Protein AF-A0AAT9HYG5-F1 (afdb_monomer_lite)

Foldseek 3Di:
DPDPDPVLVVVLVVLVVVLVVLVVCVVVCPPPDNDPVVVVSCVVNVVSVVVNLVVQLVVLCVPPNPCSVVVVVVVVVVVVVVVVVVVVVVVVVVVVVVVVVVVVVVVVVVVVVVD

pLDDT: mean 75.86, std 16.07, range [43.91, 96.88]

Structure (mmCIF, N/CA/C/O backbone):
data_AF-A0AAT9HYG5-F1
#
_entry.id   AF-A0AAT9HYG5-F1
#
loop_
_atom_site.group_PDB
_atom_site.id
_atom_site.type_symbol
_atom_site.label_atom_id
_atom_site.label_alt_id
_atom_site.label_comp_id
_atom_site.label_asym_id
_atom_site.label_entity_id
_atom_site.label_seq_id
_atom_site.pdbx_PDB_ins_code
_atom_site.Cartn_x
_atom_site.Cartn_y
_atom_site.Cartn_z
_atom_site.occupancy
_atom_site.B_iso_or_equiv
_atom_site.auth_seq_id
_atom_site.auth_comp_id
_atom_site.auth_asym_id
_atom_site.auth_atom_id
_atom_site.pdbx_PDB_model_num
ATOM 1 N N . MET A 1 1 ? -11.613 28.516 20.376 1.00 43.91 1 MET A N 1
ATOM 2 C CA . MET A 1 1 ? -11.205 27.095 20.468 1.00 43.91 1 MET A CA 1
ATOM 3 C C . MET A 1 1 ? -11.877 26.274 19.346 1.00 43.91 1 MET A C 1
ATOM 5 O O . MET A 1 1 ? -12.537 25.291 19.630 1.00 43.91 1 MET A O 1
ATOM 9 N N . VAL A 1 2 ? -11.771 26.695 18.068 1.00 47.47 2 VAL A N 1
ATOM 10 C CA . VAL A 1 2 ? -12.494 26.085 16.915 1.00 47.47 2 VAL A CA 1
ATOM 11 C C . VAL A 1 2 ? -11.648 26.170 15.622 1.00 47.47 2 VAL A C 1
ATOM 13 O O . VAL A 1 2 ? -12.022 26.827 14.659 1.00 47.47 2 VAL A O 1
ATOM 16 N N . HIS A 1 3 ? -10.461 25.550 15.585 1.00 49.25 3 HIS A N 1
ATOM 17 C CA . HIS A 1 3 ? -9.614 25.506 14.368 1.00 49.25 3 HIS A CA 1
ATOM 18 C C . HIS A 1 3 ? -9.039 24.102 14.056 1.00 49.25 3 HIS A C 1
ATOM 20 O O . HIS A 1 3 ? -7.956 23.987 13.489 1.00 49.25 3 HIS A O 1
ATOM 26 N N . GLY A 1 4 ? -9.747 23.024 14.423 1.00 54.66 4 GLY A N 1
ATOM 27 C CA . GLY A 1 4 ? -9.207 21.650 14.439 1.00 54.66 4 GLY A CA 1
ATOM 28 C C . GLY A 1 4 ? -9.368 20.744 13.195 1.00 54.66 4 GLY A C 1
ATOM 29 O O . GLY A 1 4 ? -8.415 20.038 12.889 1.00 54.66 4 GLY A O 1
ATOM 30 N N . PRO A 1 5 ? -10.491 20.713 12.446 1.00 54.91 5 PRO A N 1
ATOM 31 C CA . PRO A 1 5 ? -10.726 19.602 11.497 1.00 54.91 5 PRO A CA 1
ATOM 32 C C . PRO A 1 5 ? -10.317 19.871 10.031 1.00 54.91 5 PRO A C 1
ATOM 34 O O . PRO A 1 5 ? -10.050 18.945 9.261 1.00 54.91 5 PRO A O 1
ATOM 37 N N . LEU A 1 6 ? -10.220 21.138 9.614 1.00 53.38 6 LEU A N 1
ATOM 38 C CA . LEU A 1 6 ? -9.957 21.503 8.208 1.00 53.38 6 LEU A CA 1
ATOM 39 C C . LEU A 1 6 ? -8.481 21.375 7.791 1.00 53.38 6 LEU A C 1
ATOM 41 O O . LEU A 1 6 ? -8.185 21.125 6.623 1.00 53.38 6 LEU A O 1
ATOM 45 N N . ARG A 1 7 ? -7.539 21.518 8.732 1.00 51.19 7 ARG A N 1
ATOM 46 C CA . ARG A 1 7 ? -6.095 21.436 8.441 1.00 51.19 7 ARG A CA 1
ATOM 47 C C . ARG A 1 7 ? -5.618 19.992 8.269 1.00 51.19 7 ARG A C 1
ATOM 49 O O . ARG A 1 7 ? -4.819 19.727 7.377 1.00 51.19 7 ARG A O 1
ATOM 56 N N . LEU A 1 8 ? -6.165 19.063 9.054 1.00 51.75 8 LEU A N 1
ATOM 57 C CA . LEU A 1 8 ? -5.864 17.628 8.975 1.00 51.75 8 LEU A CA 1
ATOM 58 C C . LEU A 1 8 ? -6.399 16.999 7.683 1.00 51.75 8 LEU A C 1
ATOM 60 O O . LEU A 1 8 ? -5.685 16.257 7.021 1.00 51.75 8 LEU A O 1
ATOM 64 N N . THR A 1 9 ? -7.612 17.361 7.259 1.00 53.59 9 THR A N 1
ATOM 65 C CA . THR A 1 9 ? -8.204 16.858 6.006 1.00 53.59 9 THR A CA 1
ATOM 66 C C . THR A 1 9 ? -7.551 17.442 4.753 1.00 53.59 9 THR A C 1
ATOM 68 O O . THR A 1 9 ? -7.508 16.778 3.718 1.00 53.59 9 THR A O 1
ATOM 71 N N . ALA A 1 10 ? -7.036 18.674 4.804 1.00 50.31 10 ALA A N 1
ATOM 72 C CA . ALA A 1 10 ? -6.253 19.257 3.714 1.00 50.31 10 ALA A CA 1
ATOM 73 C C . ALA A 1 10 ? -4.835 18.663 3.641 1.00 50.31 10 ALA A C 1
ATOM 75 O O . ALA A 1 10 ? -4.375 18.342 2.548 1.00 50.31 10 ALA A O 1
ATOM 76 N N . ALA A 1 11 ? -4.178 18.444 4.786 1.00 51.28 11 ALA A N 1
ATOM 77 C CA . ALA A 1 11 ? -2.877 17.780 4.851 1.00 51.28 11 ALA A CA 1
ATOM 78 C C . ALA A 1 11 ? -2.963 16.309 4.409 1.00 51.28 11 ALA A C 1
ATOM 80 O O . ALA A 1 11 ? -2.161 15.880 3.588 1.00 51.28 11 ALA A O 1
ATOM 81 N N . ALA A 1 12 ? -3.986 15.567 4.846 1.00 50.41 12 ALA A N 1
ATOM 82 C CA . ALA A 1 12 ? -4.224 14.185 4.425 1.00 50.41 12 ALA A CA 1
ATOM 83 C C . ALA A 1 12 ? -4.522 14.074 2.918 1.00 50.41 12 ALA A C 1
ATOM 85 O O . ALA A 1 12 ? -3.977 13.205 2.240 1.00 50.41 12 ALA A O 1
ATOM 86 N N . ARG A 1 13 ? -5.319 14.998 2.355 1.00 53.41 13 ARG A N 1
ATOM 87 C CA . ARG A 1 13 ? -5.531 15.088 0.896 1.00 53.41 13 ARG A 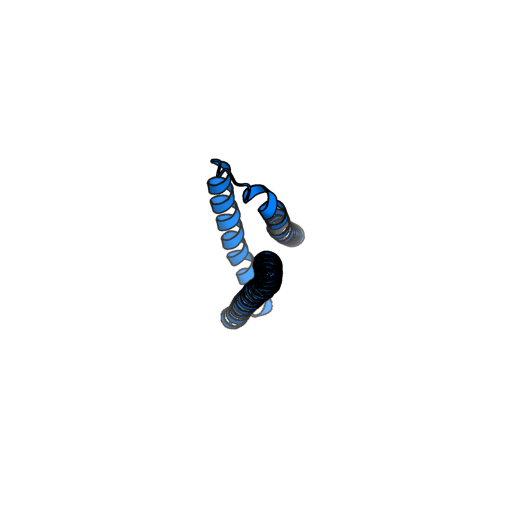CA 1
ATOM 88 C C . ARG A 1 13 ? -4.265 15.504 0.139 1.00 53.41 13 ARG A C 1
ATOM 90 O O . ARG A 1 13 ? -4.056 15.046 -0.982 1.00 53.41 13 ARG A O 1
ATOM 97 N N . GLY A 1 14 ? -3.433 16.362 0.730 1.00 51.19 14 GLY A N 1
ATOM 98 C CA . GLY A 1 14 ? -2.144 16.783 0.178 1.00 51.19 14 GLY A CA 1
ATOM 99 C C . GLY A 1 14 ? -1.127 15.643 0.121 1.00 51.19 14 GLY A C 1
ATOM 100 O O . GLY A 1 14 ? -0.504 15.444 -0.918 1.00 51.19 14 GLY A O 1
ATOM 101 N N . VAL A 1 15 ? -1.034 14.842 1.18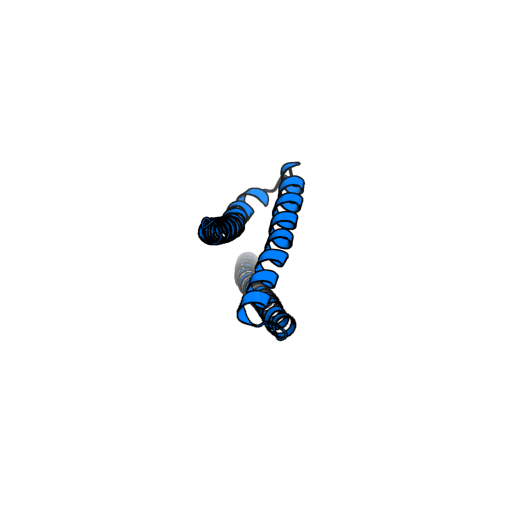5 1.00 55.75 15 VAL A N 1
ATOM 102 C CA . VAL A 1 15 ? -0.187 13.640 1.265 1.00 55.75 15 VAL A CA 1
ATOM 103 C C . VAL A 1 15 ? -0.654 12.569 0.273 1.00 55.75 15 VAL A C 1
ATOM 105 O O . VAL A 1 15 ? 0.158 12.042 -0.481 1.00 55.75 15 VAL A O 1
ATOM 108 N N . LEU A 1 16 ? -1.968 12.332 0.154 1.00 52.12 16 LEU A N 1
ATOM 109 C CA . LEU A 1 16 ? -2.511 11.372 -0.819 1.00 52.12 16 LEU A CA 1
ATOM 110 C C . LEU A 1 16 ? -2.217 11.774 -2.280 1.00 52.12 16 LEU A C 1
ATOM 112 O O . LEU A 1 16 ? -2.026 10.914 -3.140 1.00 52.12 16 LEU A O 1
ATOM 116 N N . ARG A 1 17 ? -2.140 13.082 -2.572 1.00 50.53 17 ARG A N 1
ATOM 117 C CA . ARG A 1 17 ? -1.710 13.592 -3.887 1.00 50.53 17 ARG A CA 1
ATOM 118 C C . ARG A 1 17 ? -0.197 13.493 -4.084 1.00 50.53 17 ARG A C 1
ATOM 120 O O . ARG A 1 17 ? 0.228 13.187 -5.194 1.00 50.53 17 ARG A O 1
ATOM 127 N N . ALA A 1 18 ? 0.603 13.725 -3.046 1.00 52.56 18 ALA A N 1
ATOM 128 C CA . ALA A 1 18 ? 2.060 13.620 -3.120 1.00 52.56 18 ALA A CA 1
ATOM 129 C C . ALA A 1 18 ? 2.523 12.178 -3.409 1.00 52.56 18 ALA A C 1
ATOM 131 O O . ALA A 1 18 ? 3.368 11.981 -4.284 1.00 52.56 18 ALA A O 1
ATOM 132 N N . ALA A 1 19 ? 1.888 11.178 -2.787 1.00 58.97 19 ALA A N 1
ATOM 133 C CA . ALA A 1 19 ? 2.171 9.759 -3.019 1.00 58.97 19 ALA A CA 1
ATOM 134 C C . ALA A 1 19 ? 1.922 9.334 -4.485 1.00 58.97 19 ALA A C 1
ATOM 136 O O . ALA A 1 19 ? 2.749 8.661 -5.101 1.00 58.97 19 ALA A O 1
ATOM 137 N N . GLY A 1 20 ? 0.814 9.788 -5.087 1.00 60.00 20 GLY A N 1
ATOM 138 C CA . GLY A 1 20 ? 0.493 9.512 -6.495 1.00 60.00 20 GLY A CA 1
ATOM 139 C C . GLY A 1 20 ? 1.382 10.261 -7.497 1.00 60.00 20 GLY A C 1
ATOM 140 O O . GLY A 1 20 ? 1.699 9.730 -8.560 1.00 60.00 20 GLY A O 1
ATOM 141 N N . ILE A 1 21 ? 1.827 11.474 -7.153 1.00 58.56 21 ILE A N 1
ATOM 142 C CA . ILE A 1 21 ? 2.739 12.270 -7.988 1.00 58.56 21 ILE A CA 1
ATOM 143 C C . ILE A 1 21 ? 4.158 11.685 -7.972 1.00 58.56 21 ILE A C 1
ATOM 145 O O . ILE A 1 21 ? 4.827 11.698 -9.002 1.00 58.56 21 ILE A O 1
ATOM 149 N N . SER A 1 22 ? 4.597 11.102 -6.854 1.00 56.16 22 SER A N 1
ATOM 150 C CA . SER A 1 22 ? 5.892 10.414 -6.765 1.00 56.16 22 SER A CA 1
ATOM 151 C C . SER A 1 22 ? 5.988 9.223 -7.737 1.00 56.16 22 SER A C 1
ATOM 153 O O . SER A 1 22 ? 7.017 9.020 -8.383 1.00 56.16 22 SER A O 1
ATOM 155 N N . LEU A 1 23 ? 4.880 8.498 -7.953 1.00 56.94 23 LEU A N 1
ATOM 156 C CA . LEU A 1 23 ? 4.811 7.379 -8.905 1.00 56.94 23 LEU A CA 1
ATOM 157 C C . LEU A 1 23 ? 4.979 7.799 -10.377 1.00 56.94 23 LEU A C 1
ATOM 159 O O . LEU A 1 23 ? 5.449 7.001 -11.187 1.00 56.94 23 LEU A O 1
ATOM 163 N N . LEU A 1 24 ? 4.641 9.044 -10.731 1.00 61.12 24 LEU A N 1
ATOM 164 C CA . LEU A 1 24 ? 4.816 9.572 -12.092 1.00 61.12 24 LEU A CA 1
ATOM 165 C C . LEU A 1 24 ? 6.294 9.790 -12.459 1.00 61.12 24 LEU A C 1
ATOM 167 O O . LEU A 1 24 ? 6.622 9.815 -13.643 1.00 61.12 24 LEU A O 1
ATOM 171 N N . PHE A 1 25 ? 7.190 9.897 -11.472 1.00 58.88 25 PHE A N 1
ATOM 172 C CA . PHE A 1 25 ? 8.635 10.051 -11.687 1.00 58.88 25 PHE A CA 1
ATOM 173 C C . PHE A 1 25 ? 9.398 8.716 -11.772 1.00 58.88 25 PHE A C 1
ATOM 175 O O . PHE A 1 25 ? 10.572 8.702 -12.147 1.00 58.88 25 PHE A O 1
ATOM 182 N N . LEU A 1 26 ? 8.738 7.583 -11.505 1.00 56.41 26 LEU A N 1
ATOM 183 C CA . LEU A 1 26 ? 9.335 6.244 -11.582 1.00 56.41 26 LEU A CA 1
ATOM 184 C C . LEU A 1 26 ? 9.956 5.890 -12.959 1.00 56.41 26 LEU A C 1
ATOM 186 O O . LEU A 1 26 ? 11.036 5.297 -12.970 1.00 56.41 26 LEU A O 1
ATOM 190 N N . PRO A 1 27 ? 9.379 6.278 -14.120 1.00 55.75 27 PRO A N 1
ATOM 191 C CA . PRO A 1 27 ? 9.977 6.001 -15.432 1.00 55.75 27 PRO A CA 1
ATOM 192 C C . PRO A 1 27 ? 11.306 6.730 -15.669 1.00 55.75 27 PRO A C 1
ATOM 194 O O . PRO A 1 27 ? 12.128 6.267 -16.453 1.00 55.75 27 PRO A O 1
ATOM 197 N N . ILE A 1 28 ? 11.518 7.867 -14.996 1.00 57.44 28 ILE A N 1
ATOM 198 C CA . ILE A 1 28 ? 12.724 8.698 -15.129 1.00 57.44 28 ILE A CA 1
ATOM 199 C C . ILE A 1 28 ? 13.860 8.143 -14.252 1.00 57.44 28 ILE A C 1
ATOM 201 O O . ILE A 1 28 ? 15.028 8.237 -14.620 1.00 57.44 28 ILE A O 1
ATOM 205 N N . LEU A 1 29 ? 13.526 7.512 -13.121 1.00 53.25 29 LEU A N 1
ATOM 206 C CA . LEU A 1 29 ? 14.490 6.903 -12.194 1.00 53.25 29 LEU A CA 1
ATOM 207 C C . LEU A 1 29 ? 15.005 5.526 -12.645 1.00 53.25 29 LEU A C 1
ATOM 209 O O . LEU A 1 29 ? 16.091 5.129 -12.234 1.00 53.25 29 LEU A O 1
ATOM 213 N N . LEU A 1 30 ? 14.267 4.816 -13.506 1.00 55.50 30 LEU A N 1
ATOM 214 C CA . LEU A 1 30 ? 14.666 3.526 -14.095 1.00 55.50 30 LEU A CA 1
ATOM 215 C C . LEU A 1 30 ? 15.585 3.661 -15.332 1.00 55.50 30 LEU A C 1
ATOM 217 O O . LEU A 1 30 ? 15.737 2.714 -16.107 1.00 55.50 30 LEU A O 1
ATOM 221 N N . ALA A 1 31 ? 16.194 4.831 -15.545 1.00 55.88 31 ALA A N 1
ATOM 222 C CA . ALA A 1 31 ? 17.202 5.021 -16.583 1.00 55.88 31 ALA A CA 1
ATOM 223 C C . ALA A 1 31 ? 18.460 4.155 -16.306 1.00 55.88 31 ALA A C 1
ATOM 225 O O . ALA A 1 31 ? 18.758 3.865 -15.148 1.00 55.88 31 ALA A O 1
ATOM 226 N N . PRO A 1 32 ? 19.232 3.745 -17.336 1.00 58.72 32 PRO A N 1
ATOM 227 C CA . PRO A 1 32 ? 20.254 2.687 -17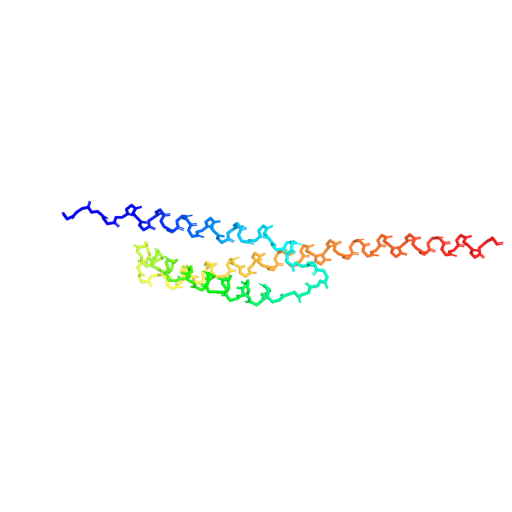.237 1.00 58.72 32 PRO A CA 1
ATOM 228 C C . PRO A 1 32 ? 21.417 2.934 -16.259 1.00 58.72 32 PRO A C 1
ATOM 230 O O . PRO A 1 32 ? 22.216 2.031 -16.023 1.00 58.72 32 PRO A O 1
ATOM 233 N N . SER A 1 33 ? 21.548 4.140 -15.706 1.00 54.78 33 SER A N 1
ATOM 234 C CA . SER A 1 33 ? 22.604 4.522 -14.773 1.00 54.78 33 SER A CA 1
ATOM 235 C C . SER A 1 33 ? 22.016 4.840 -13.397 1.00 54.78 33 SER A C 1
ATOM 237 O O . SER A 1 33 ? 21.532 5.941 -13.135 1.00 54.78 33 SER A O 1
ATOM 239 N N . VAL A 1 34 ? 22.082 3.859 -12.493 1.00 50.84 34 VAL A N 1
ATOM 240 C CA . VAL A 1 34 ? 21.706 4.016 -11.083 1.00 50.84 34 VAL A CA 1
ATOM 241 C C . VAL A 1 34 ? 22.650 5.024 -10.429 1.00 50.84 34 VAL A C 1
ATOM 243 O O . VAL A 1 34 ? 23.781 4.705 -10.070 1.00 50.84 34 VAL A O 1
ATOM 246 N N . HIS A 1 35 ? 22.185 6.261 -10.302 1.00 57.16 35 HIS A N 1
ATOM 247 C CA . HIS A 1 35 ? 22.873 7.313 -9.568 1.00 57.16 35 HIS A CA 1
ATOM 248 C C . HIS A 1 35 ? 22.386 7.338 -8.099 1.00 57.16 35 HIS A C 1
ATOM 250 O O . HIS A 1 35 ? 21.253 6.930 -7.819 1.00 57.16 35 HIS A O 1
ATOM 256 N N . PRO A 1 36 ? 23.192 7.873 -7.157 1.00 58.81 36 PRO A N 1
ATOM 257 C CA . PRO A 1 36 ? 22.828 8.128 -5.750 1.00 58.81 36 PRO A CA 1
ATOM 258 C C . PRO A 1 36 ? 21.374 8.579 -5.436 1.00 58.81 36 PRO A C 1
ATOM 260 O O . PRO A 1 36 ? 20.854 8.164 -4.398 1.00 58.81 36 PRO A O 1
ATOM 263 N N . PRO A 1 37 ? 20.657 9.347 -6.288 1.00 65.25 37 PRO A N 1
ATOM 264 C CA . PRO A 1 37 ? 19.220 9.640 -6.160 1.00 65.25 37 PRO A CA 1
ATOM 265 C C . PRO A 1 37 ? 18.271 8.448 -5.945 1.00 65.25 37 PRO A C 1
ATOM 267 O O . PRO A 1 37 ? 17.199 8.641 -5.371 1.00 65.25 37 PRO A O 1
ATOM 270 N N . MET A 1 38 ? 18.624 7.224 -6.347 1.00 69.69 38 MET A N 1
ATOM 271 C CA . MET A 1 38 ? 17.739 6.065 -6.170 1.00 69.69 38 MET A CA 1
ATOM 272 C C . MET A 1 38 ? 17.560 5.676 -4.690 1.00 69.69 38 MET A C 1
ATOM 274 O O . MET A 1 38 ? 16.456 5.329 -4.275 1.00 69.69 38 MET A O 1
ATOM 278 N N . LEU A 1 39 ? 18.613 5.790 -3.870 1.00 70.44 39 LEU A N 1
ATOM 279 C CA . LEU A 1 39 ? 18.524 5.531 -2.425 1.00 70.44 39 LEU A CA 1
ATOM 280 C C . LEU A 1 39 ? 17.661 6.578 -1.720 1.00 70.44 39 LEU A C 1
ATOM 282 O O . LEU A 1 39 ? 16.841 6.232 -0.873 1.00 70.44 39 LEU A O 1
ATOM 286 N N . PHE A 1 40 ? 17.805 7.846 -2.107 1.00 75.94 40 PHE A N 1
ATOM 287 C CA . PHE A 1 40 ? 16.965 8.926 -1.594 1.00 75.94 40 PHE A CA 1
ATOM 288 C C . PHE A 1 40 ? 15.492 8.683 -1.944 1.00 75.94 40 PHE A C 1
ATOM 290 O O . PHE A 1 40 ? 14.635 8.773 -1.071 1.00 75.94 40 PHE A O 1
ATOM 297 N N . PHE A 1 41 ? 15.197 8.283 -3.185 1.00 73.69 41 PHE A N 1
ATOM 298 C CA . PHE A 1 41 ? 13.839 7.924 -3.592 1.00 73.69 41 PHE A CA 1
ATOM 299 C C . PHE A 1 41 ? 13.268 6.780 -2.748 1.00 73.69 41 PHE A C 1
ATOM 301 O O . PHE A 1 41 ? 12.174 6.927 -2.217 1.00 73.69 41 PHE A O 1
ATOM 308 N N . ILE A 1 42 ? 14.007 5.681 -2.562 1.00 79.12 42 ILE A N 1
ATOM 309 C CA . ILE A 1 42 ? 13.544 4.530 -1.768 1.00 79.12 42 ILE A CA 1
ATOM 310 C C . ILE A 1 42 ? 13.243 4.936 -0.323 1.00 79.12 42 ILE A C 1
ATOM 312 O O . ILE A 1 42 ? 12.203 4.554 0.208 1.00 79.12 42 ILE A O 1
ATOM 316 N N . VAL A 1 43 ? 14.126 5.714 0.312 1.00 81.81 43 VAL A N 1
ATOM 317 C CA . VAL A 1 43 ? 13.933 6.147 1.702 1.00 81.81 43 VAL A CA 1
ATOM 318 C C . VAL A 1 43 ? 12.726 7.073 1.815 1.00 81.81 43 VAL A C 1
ATOM 320 O O . VAL A 1 43 ? 11.850 6.816 2.632 1.00 81.81 43 VAL A O 1
ATOM 323 N N . PHE A 1 44 ? 12.629 8.116 0.987 1.00 79.06 44 PHE A N 1
ATOM 324 C CA . PHE A 1 44 ? 11.517 9.068 1.070 1.00 79.06 44 PHE A CA 1
ATOM 325 C C . PHE A 1 44 ? 10.181 8.441 0.679 1.00 79.06 44 PHE A C 1
ATOM 327 O O . PHE A 1 44 ? 9.198 8.636 1.384 1.00 79.06 44 PHE A O 1
ATOM 334 N N . TYR A 1 45 ? 10.144 7.651 -0.393 1.00 77.69 45 TYR A N 1
ATOM 335 C CA . TYR A 1 45 ? 8.941 6.935 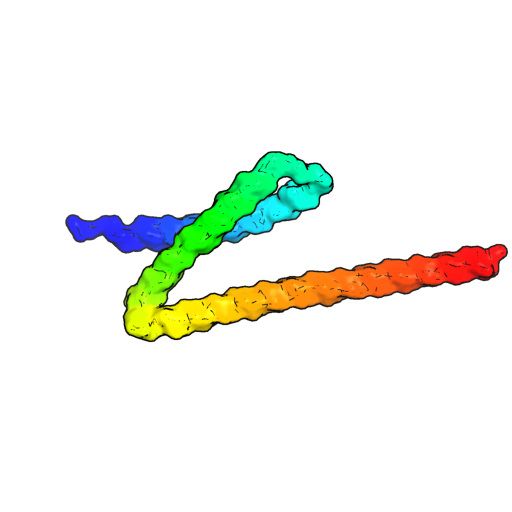-0.811 1.00 77.69 45 TYR A CA 1
ATOM 336 C C . TYR A 1 45 ? 8.532 5.866 0.211 1.00 77.69 45 TYR A C 1
ATOM 338 O O . TYR A 1 45 ? 7.354 5.727 0.530 1.00 77.69 45 TYR A O 1
ATOM 346 N N . GLY A 1 46 ? 9.500 5.137 0.773 1.00 80.38 46 GLY A N 1
ATOM 347 C CA . GLY A 1 46 ? 9.248 4.151 1.822 1.00 80.38 46 GLY A CA 1
ATOM 348 C C . GLY A 1 46 ? 8.710 4.790 3.102 1.00 80.38 46 GLY A C 1
ATOM 349 O O . GLY A 1 46 ? 7.747 4.290 3.682 1.00 80.38 46 GLY A O 1
ATOM 350 N N . LEU A 1 47 ? 9.285 5.921 3.520 1.00 83.25 47 LEU A N 1
ATOM 351 C CA . LEU A 1 47 ? 8.815 6.678 4.680 1.00 83.25 47 LEU A CA 1
ATOM 352 C C . LEU A 1 47 ? 7.436 7.296 4.442 1.00 83.25 47 LEU A C 1
ATOM 354 O O . LEU A 1 47 ? 6.602 7.220 5.338 1.00 83.25 47 LEU A O 1
ATOM 358 N N . ASP A 1 48 ? 7.175 7.857 3.260 1.00 81.44 48 ASP A N 1
ATOM 359 C CA . ASP A 1 48 ? 5.858 8.385 2.882 1.00 81.44 48 ASP A CA 1
ATOM 360 C C . ASP A 1 48 ? 4.788 7.284 2.934 1.00 81.44 48 ASP A C 1
ATOM 362 O O . ASP A 1 48 ? 3.749 7.457 3.573 1.00 81.44 48 ASP A O 1
ATOM 366 N N . TRP A 1 49 ? 5.083 6.096 2.392 1.00 82.44 49 TRP A N 1
ATOM 367 C CA . TRP A 1 49 ? 4.173 4.952 2.443 1.00 82.44 49 TRP A CA 1
ATOM 368 C C . TRP A 1 49 ? 3.831 4.545 3.885 1.00 82.44 49 TRP A C 1
ATOM 370 O O . TRP A 1 49 ? 2.649 4.464 4.230 1.00 82.44 49 TRP A O 1
ATOM 380 N N . VAL A 1 50 ? 4.832 4.375 4.761 1.00 85.31 50 VAL A N 1
ATOM 381 C CA . VAL A 1 50 ? 4.592 4.061 6.185 1.00 85.31 50 VAL A CA 1
ATOM 382 C C . VAL A 1 50 ? 3.868 5.211 6.893 1.00 85.31 50 VAL A C 1
ATOM 384 O O . VAL A 1 50 ? 2.978 4.964 7.708 1.00 85.31 50 VAL A O 1
ATOM 387 N N . ALA A 1 51 ? 4.184 6.465 6.565 1.00 86.44 51 ALA A N 1
ATOM 388 C CA . ALA A 1 51 ? 3.562 7.644 7.164 1.00 86.44 51 ALA A CA 1
ATOM 389 C C . ALA A 1 51 ? 2.066 7.772 6.836 1.00 86.44 51 ALA A C 1
ATOM 391 O O . ALA A 1 51 ? 1.331 8.405 7.595 1.00 86.44 51 ALA A O 1
ATOM 392 N N . THR A 1 52 ? 1.584 7.138 5.764 1.00 85.31 52 THR A N 1
ATOM 393 C CA . THR A 1 52 ? 0.148 7.090 5.444 1.00 85.31 52 THR A CA 1
ATOM 394 C C . THR A 1 52 ? -0.638 6.032 6.228 1.00 85.31 52 THR A C 1
ATOM 396 O O . THR A 1 52 ? -1.871 6.089 6.275 1.00 85.31 52 THR A O 1
ATOM 399 N N . VAL A 1 53 ? 0.032 5.109 6.926 1.00 89.81 53 VAL A N 1
ATOM 400 C CA . VAL A 1 53 ? -0.635 4.071 7.728 1.00 89.81 53 VAL A CA 1
ATOM 401 C C . VAL A 1 53 ? -1.317 4.647 8.984 1.00 89.81 53 VAL A C 1
ATOM 403 O O . VAL A 1 53 ? -2.516 4.402 9.152 1.00 89.81 53 VAL A O 1
ATOM 406 N N . PRO A 1 54 ? -0.646 5.453 9.841 1.00 86.19 54 PRO A N 1
ATOM 407 C CA . PRO A 1 54 ? -1.275 6.063 11.014 1.00 86.19 54 PRO A CA 1
ATOM 408 C C . PRO A 1 54 ? -2.533 6.898 10.721 1.00 86.19 54 PRO A C 1
ATOM 410 O O . PRO A 1 54 ? -3.532 6.685 11.411 1.00 86.19 54 PRO A O 1
ATOM 413 N N . PRO A 1 55 ? -2.558 7.809 9.721 1.00 87.88 55 PRO A N 1
ATOM 414 C CA . PRO A 1 55 ? -3.765 8.578 9.426 1.00 87.88 55 PRO A CA 1
ATOM 415 C C . PRO A 1 55 ? -4.897 7.702 8.872 1.00 87.88 55 PRO A C 1
ATOM 417 O O . PRO A 1 55 ? -6.060 7.970 9.164 1.00 87.88 55 PRO A O 1
ATOM 420 N N . THR A 1 56 ? -4.586 6.626 8.142 1.00 87.69 56 THR A N 1
ATOM 421 C CA . THR A 1 56 ? -5.604 5.674 7.665 1.00 87.69 56 THR A CA 1
ATOM 422 C C . THR A 1 56 ? -6.237 4.915 8.830 1.00 87.69 56 THR A C 1
ATOM 424 O O . THR A 1 56 ? -7.460 4.829 8.927 1.00 87.69 56 THR A O 1
ATOM 427 N N . LEU A 1 57 ? -5.421 4.422 9.766 1.00 89.19 57 LEU A N 1
ATOM 428 C CA . LEU A 1 57 ? -5.915 3.736 10.959 1.00 89.19 57 LEU A CA 1
ATOM 429 C C . LEU A 1 57 ? -6.709 4.679 11.878 1.00 89.19 57 LEU A C 1
ATOM 431 O O . LEU A 1 57 ? -7.702 4.260 12.471 1.00 89.19 57 LEU A O 1
ATOM 435 N N . ALA A 1 58 ? -6.302 5.948 11.977 1.00 89.06 58 ALA A N 1
ATOM 436 C CA . ALA A 1 58 ? -7.038 6.968 12.722 1.00 89.06 58 ALA A CA 1
ATOM 437 C C . ALA A 1 58 ? -8.443 7.194 12.140 1.00 89.06 58 ALA A C 1
ATOM 439 O O . ALA A 1 58 ? -9.412 7.198 12.895 1.00 89.06 58 ALA A O 1
ATOM 440 N N . LEU A 1 59 ? -8.571 7.279 10.810 1.00 88.50 59 LEU A N 1
ATOM 441 C CA . LEU A 1 59 ? -9.872 7.376 10.137 1.00 88.50 59 LEU A CA 1
ATOM 442 C C . LEU A 1 59 ? -10.733 6.128 10.361 1.00 88.50 59 LEU A C 1
ATOM 444 O O . LEU A 1 59 ? -11.926 6.255 10.639 1.00 88.50 59 LEU A O 1
ATOM 448 N N . CYS A 1 60 ? -10.139 4.931 10.282 1.00 90.62 60 CYS A N 1
ATOM 449 C CA . CYS A 1 60 ? -10.849 3.687 10.583 1.00 90.62 60 CYS A CA 1
ATOM 450 C C . CYS A 1 60 ? -11.372 3.677 12.025 1.00 90.62 60 CYS A C 1
ATOM 452 O O . CYS A 1 60 ? -12.507 3.273 12.256 1.00 90.62 60 CYS A O 1
ATOM 454 N N . ARG A 1 61 ? -10.578 4.149 12.990 1.00 90.88 61 ARG A N 1
ATOM 455 C CA . ARG A 1 61 ? -10.994 4.260 14.395 1.00 90.88 61 ARG A CA 1
ATOM 456 C C . ARG A 1 61 ? -12.108 5.274 14.611 1.00 90.88 61 ARG A C 1
ATOM 458 O O . ARG A 1 61 ? -13.038 4.981 15.349 1.00 90.88 61 ARG A O 1
ATOM 465 N N . GLU A 1 62 ? -12.034 6.428 13.958 1.00 93.50 62 GLU A N 1
ATOM 466 C CA . GLU A 1 62 ? -13.053 7.476 14.073 1.00 93.50 62 GLU A CA 1
ATOM 467 C C . GLU A 1 62 ? -14.424 7.016 13.551 1.00 93.50 62 GLU A C 1
ATOM 469 O O . GLU A 1 62 ? -15.443 7.339 14.151 1.00 93.50 62 GLU A O 1
ATOM 474 N N . HIS A 1 63 ? -14.454 6.233 12.466 1.00 92.06 63 HIS A N 1
ATOM 475 C CA . HIS A 1 63 ? -15.706 5.825 11.816 1.00 92.06 63 HIS A CA 1
ATOM 476 C C . HIS A 1 63 ? -16.237 4.463 12.278 1.00 92.06 63 HIS A C 1
ATOM 478 O O . HI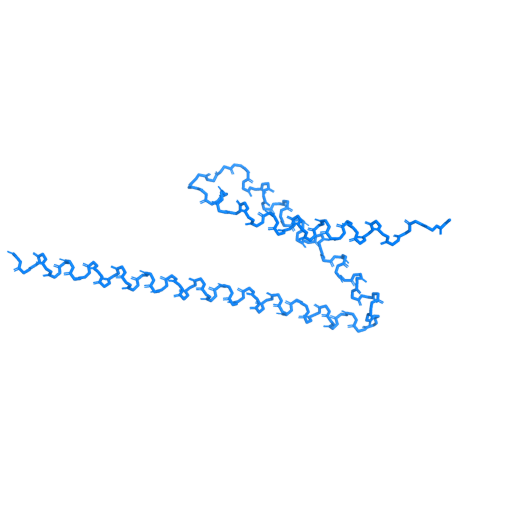S A 1 63 ? -17.447 4.256 12.265 1.00 92.06 63 HIS A O 1
ATOM 484 N N . TYR A 1 64 ? -15.352 3.535 12.653 1.00 90.00 64 TYR A N 1
ATOM 485 C CA . TYR A 1 64 ? -15.709 2.138 12.933 1.00 90.00 64 TYR A CA 1
ATOM 486 C C . TYR A 1 64 ? -15.376 1.689 14.362 1.00 90.00 64 TYR A C 1
ATOM 488 O O . TYR A 1 64 ? -15.679 0.555 14.718 1.00 90.00 64 TYR A O 1
ATOM 496 N N . GLY A 1 65 ? -14.765 2.542 15.194 1.00 91.88 65 GLY A N 1
ATOM 497 C CA . GLY A 1 65 ? -14.520 2.249 16.610 1.00 91.88 65 GLY A CA 1
ATOM 498 C C . GLY A 1 65 ? -13.765 0.933 16.832 1.00 91.88 65 GLY A C 1
ATOM 499 O O . GLY A 1 65 ? -12.655 0.748 16.318 1.00 91.88 65 GLY A O 1
ATOM 500 N N . ASP A 1 66 ? -14.379 0.017 17.582 1.00 93.69 66 ASP A N 1
ATOM 501 C CA . ASP A 1 66 ? -13.809 -1.291 17.931 1.00 93.69 66 ASP A CA 1
ATOM 502 C C . ASP A 1 66 ? -13.660 -2.231 16.721 1.00 93.69 66 ASP A C 1
ATOM 504 O O . ASP A 1 66 ? -12.746 -3.056 16.698 1.00 93.69 66 ASP A O 1
ATOM 508 N N . ASP A 1 67 ? -14.457 -2.043 15.663 1.00 95.06 67 ASP A N 1
ATOM 509 C CA . ASP A 1 67 ? -14.362 -2.815 14.414 1.00 95.06 67 ASP A CA 1
ATOM 510 C C . ASP A 1 67 ? -13.248 -2.310 13.477 1.00 95.06 67 ASP A C 1
ATOM 512 O O . ASP A 1 67 ? -12.963 -2.907 12.430 1.00 95.06 67 ASP A O 1
ATOM 516 N N . SER A 1 68 ? -12.563 -1.221 13.844 1.00 92.94 68 SER A N 1
ATOM 517 C CA . SER A 1 68 ? -11.497 -0.617 13.035 1.00 92.94 68 SER A CA 1
ATOM 518 C C . SER A 1 68 ? -10.376 -1.572 12.589 1.00 92.94 68 SER A C 1
ATOM 520 O O . SER A 1 68 ? -9.941 -1.427 11.441 1.00 92.94 68 SER A O 1
ATOM 522 N N . PRO A 1 69 ? -9.912 -2.567 13.379 1.00 92.06 69 PRO A N 1
ATOM 523 C CA . PRO A 1 69 ? -8.872 -3.493 12.927 1.00 92.06 69 PRO A CA 1
ATOM 524 C C . PRO A 1 69 ? -9.346 -4.402 11.787 1.00 92.06 69 PRO A C 1
ATOM 526 O O . PRO A 1 69 ? -8.570 -4.703 10.880 1.00 92.06 69 PRO A O 1
ATOM 529 N N . ILE A 1 70 ? -10.620 -4.808 11.800 1.00 95.31 70 ILE A N 1
ATOM 530 C CA . ILE A 1 70 ? -11.214 -5.667 10.766 1.00 95.31 70 ILE A CA 1
ATOM 531 C C . ILE A 1 70 ? -11.332 -4.885 9.457 1.00 95.31 70 ILE A C 1
ATOM 533 O O . ILE A 1 70 ? -10.913 -5.367 8.402 1.00 95.31 70 ILE A O 1
ATOM 537 N N . VAL A 1 71 ? -11.841 -3.651 9.525 1.00 93.88 71 VAL A N 1
ATOM 538 C CA . VAL A 1 71 ? -11.964 -2.768 8.356 1.00 93.88 71 VAL A CA 1
ATOM 539 C C . VAL A 1 71 ? -10.591 -2.459 7.764 1.00 93.88 71 VAL A C 1
ATOM 541 O O . VAL A 1 71 ? -10.395 -2.583 6.556 1.00 93.88 71 VAL A O 1
ATOM 544 N N . PHE A 1 72 ? -9.613 -2.124 8.607 1.00 91.56 72 PHE A N 1
ATOM 545 C CA . PHE A 1 72 ? -8.243 -1.890 8.161 1.00 91.56 72 PHE A CA 1
ATOM 546 C C . PHE A 1 72 ? -7.622 -3.145 7.519 1.00 91.56 72 PHE A C 1
ATOM 548 O O . PHE A 1 72 ? -6.930 -3.044 6.504 1.00 91.56 72 PHE A O 1
ATOM 555 N N . GLY A 1 73 ? -7.928 -4.336 8.042 1.00 93.00 73 GLY A N 1
ATOM 556 C CA . GLY A 1 73 ? -7.546 -5.613 7.437 1.00 93.00 73 GLY A CA 1
ATOM 557 C C . GLY A 1 73 ? -8.077 -5.780 6.010 1.00 93.00 73 GLY A C 1
ATOM 558 O O . GLY A 1 73 ? -7.317 -6.142 5.111 1.00 93.00 73 GLY A O 1
ATOM 559 N N . TRP A 1 74 ? -9.345 -5.440 5.764 1.00 95.31 74 TRP A N 1
ATOM 560 C CA . TRP A 1 74 ? -9.933 -5.463 4.418 1.00 95.31 74 TRP A CA 1
ATOM 561 C C . TRP A 1 74 ? -9.342 -4.409 3.475 1.00 95.31 74 TRP A C 1
ATOM 563 O O . TRP A 1 74 ? -9.173 -4.680 2.281 1.00 95.31 74 TRP A O 1
ATOM 573 N N . VAL A 1 75 ? -8.968 -3.235 3.993 1.00 92.06 75 VAL A N 1
ATOM 574 C CA . VAL A 1 75 ? -8.235 -2.214 3.223 1.00 92.06 75 VAL A CA 1
ATOM 575 C C . VAL A 1 75 ? -6.886 -2.767 2.757 1.00 92.06 75 VAL A C 1
ATOM 577 O O . VAL A 1 75 ? -6.559 -2.678 1.571 1.00 92.06 75 VAL A O 1
ATOM 580 N N . LEU A 1 76 ? -6.129 -3.410 3.651 1.00 90.12 76 LEU A N 1
ATOM 581 C CA . LEU A 1 76 ? -4.851 -4.034 3.298 1.00 90.12 76 LEU A CA 1
ATOM 582 C C . LEU A 1 76 ? -5.018 -5.217 2.339 1.00 90.12 76 LEU A C 1
ATOM 584 O O . LEU A 1 76 ? -4.248 -5.341 1.387 1.00 90.12 76 LEU A O 1
ATOM 588 N N . ALA A 1 77 ? -6.033 -6.060 2.538 1.00 95.00 77 ALA A N 1
ATOM 589 C CA . ALA A 1 77 ? -6.333 -7.164 1.629 1.00 95.00 77 ALA A CA 1
ATOM 590 C C . ALA A 1 77 ? -6.618 -6.651 0.208 1.00 95.00 77 ALA A C 1
ATOM 592 O O . ALA A 1 77 ? -6.048 -7.150 -0.763 1.00 95.00 77 ALA A O 1
ATOM 593 N N . SER A 1 78 ? -7.420 -5.591 0.091 1.00 95.38 78 SER A N 1
ATOM 594 C CA . SER A 1 78 ? -7.714 -4.937 -1.189 1.00 95.38 78 SER A CA 1
ATOM 595 C C . SER A 1 78 ? -6.450 -4.385 -1.856 1.00 95.38 78 SER A C 1
ATOM 597 O O . SER A 1 78 ? -6.296 -4.489 -3.074 1.00 95.38 78 SER A O 1
ATOM 599 N N . HIS A 1 79 ? -5.509 -3.855 -1.068 1.00 92.38 79 HIS A N 1
ATOM 600 C CA . HIS A 1 79 ? -4.216 -3.392 -1.571 1.00 92.38 79 HIS A CA 1
ATOM 601 C C . HIS A 1 79 ? -3.396 -4.533 -2.192 1.00 92.38 79 HIS A C 1
ATOM 603 O O . HIS A 1 79 ? -2.884 -4.390 -3.304 1.00 92.38 79 HIS A O 1
ATOM 609 N N . GLN A 1 80 ? -3.329 -5.689 -1.521 1.00 96.88 80 GLN A N 1
ATOM 610 C CA . GLN A 1 80 ? -2.625 -6.866 -2.044 1.00 96.88 80 GLN A CA 1
ATOM 611 C C . GLN A 1 80 ? -3.273 -7.400 -3.326 1.00 96.88 80 GLN A C 1
ATOM 613 O O . GLN A 1 80 ? -2.573 -7.734 -4.283 1.00 96.88 80 GLN A O 1
ATOM 618 N N . VAL A 1 81 ? -4.608 -7.422 -3.388 1.00 96.50 81 VAL A N 1
ATOM 619 C CA . VAL A 1 81 ? -5.343 -7.814 -4.600 1.00 96.50 81 VAL A CA 1
ATOM 620 C C . VAL A 1 81 ? -5.018 -6.873 -5.764 1.00 96.50 81 VAL A C 1
ATOM 622 O O . VAL A 1 81 ? -4.716 -7.340 -6.861 1.00 96.50 81 VAL A O 1
ATOM 625 N N . GLY A 1 82 ? -5.009 -5.557 -5.533 1.00 92.19 82 GLY A N 1
ATOM 626 C CA . GLY A 1 82 ? -4.626 -4.575 -6.550 1.00 92.19 82 GLY A CA 1
ATOM 627 C C . GLY A 1 82 ? -3.199 -4.784 -7.067 1.00 92.19 82 GLY A C 1
ATOM 628 O O . GLY A 1 82 ? -2.980 -4.813 -8.281 1.00 92.19 82 GLY A O 1
ATOM 629 N N . ALA A 1 83 ? -2.239 -5.006 -6.163 1.00 91.38 83 ALA A N 1
ATOM 630 C CA . ALA A 1 83 ? -0.852 -5.297 -6.525 1.00 91.38 83 ALA A CA 1
ATOM 631 C C . ALA A 1 83 ? -0.735 -6.571 -7.382 1.00 91.38 83 ALA A C 1
ATOM 633 O O . ALA A 1 83 ? -0.041 -6.571 -8.403 1.00 91.38 83 ALA A O 1
ATOM 634 N N . ALA A 1 84 ? -1.467 -7.629 -7.023 1.00 94.25 84 ALA A N 1
ATOM 635 C CA . ALA A 1 84 ? -1.502 -8.874 -7.784 1.00 94.25 84 ALA A CA 1
ATOM 636 C C . ALA A 1 84 ? -2.064 -8.676 -9.202 1.00 94.25 84 ALA A C 1
ATOM 638 O O . ALA A 1 84 ? -1.491 -9.192 -10.162 1.00 94.25 84 ALA A O 1
ATOM 639 N N . VAL A 1 85 ? -3.140 -7.895 -9.357 1.00 96.19 85 VAL A N 1
ATOM 640 C CA . VAL A 1 85 ? -3.738 -7.591 -10.670 1.00 96.19 85 VAL A CA 1
ATOM 641 C C . VAL A 1 85 ? -2.751 -6.847 -11.572 1.00 96.19 85 VAL A C 1
ATOM 643 O O . VAL A 1 85 ? -2.584 -7.223 -12.733 1.00 96.19 85 VAL A O 1
ATOM 646 N N . VAL A 1 86 ? -2.063 -5.825 -11.052 1.00 93.12 86 VAL A N 1
ATOM 647 C CA . VAL A 1 86 ? -1.073 -5.053 -11.825 1.00 93.12 86 VAL A CA 1
ATOM 648 C C . VAL A 1 86 ? 0.120 -5.926 -12.220 1.00 93.12 86 VAL A C 1
ATOM 650 O O . VAL A 1 86 ? 0.528 -5.917 -13.384 1.00 93.12 86 VAL A O 1
ATOM 653 N N . ALA A 1 87 ? 0.649 -6.722 -11.287 1.00 92.06 87 ALA A N 1
ATOM 654 C CA . ALA A 1 87 ? 1.741 -7.651 -11.567 1.00 92.06 87 ALA A CA 1
ATOM 655 C C . ALA A 1 87 ? 1.346 -8.678 -12.641 1.00 92.06 87 ALA A C 1
ATOM 657 O O . ALA A 1 87 ? 2.089 -8.899 -13.602 1.00 92.06 87 ALA A O 1
ATOM 658 N N . PHE A 1 88 ? 0.147 -9.254 -12.524 1.00 93.62 88 PHE A N 1
ATOM 659 C CA . PHE A 1 88 ? -0.390 -10.192 -13.504 1.00 93.62 88 PHE A CA 1
ATOM 660 C C . PHE A 1 88 ? -0.536 -9.549 -14.887 1.00 93.62 88 PHE A C 1
ATOM 662 O O . PHE A 1 88 ? -0.087 -10.126 -15.879 1.00 93.62 88 PHE A O 1
ATOM 669 N N . ALA A 1 89 ? -1.096 -8.338 -14.967 1.00 93.25 89 ALA A N 1
ATOM 670 C CA . ALA A 1 89 ? -1.215 -7.600 -16.220 1.00 93.25 89 ALA A CA 1
ATOM 671 C C . ALA A 1 89 ? 0.161 -7.355 -16.863 1.00 93.25 89 ALA A C 1
ATOM 673 O O . ALA A 1 89 ? 0.327 -7.593 -18.060 1.00 93.25 89 ALA A O 1
ATOM 674 N N . GLY A 1 90 ? 1.169 -6.963 -16.079 1.00 90.31 90 GLY A N 1
ATOM 675 C CA . GLY A 1 90 ? 2.541 -6.781 -16.560 1.00 90.31 90 GLY A CA 1
ATOM 676 C C . GLY A 1 90 ? 3.127 -8.050 -17.189 1.00 90.31 90 GLY A C 1
ATOM 677 O O . GLY A 1 90 ? 3.620 -8.014 -18.320 1.00 90.31 90 GLY A O 1
ATOM 678 N N . VAL A 1 91 ? 3.006 -9.196 -16.511 1.00 92.00 91 VAL A N 1
ATOM 679 C CA . VAL A 1 91 ? 3.460 -10.500 -17.034 1.00 92.00 91 VAL A CA 1
ATOM 680 C C . VAL A 1 91 ? 2.684 -10.889 -18.294 1.00 92.00 91 VAL A C 1
ATOM 682 O O . VAL A 1 91 ? 3.259 -11.328 -19.294 1.00 92.00 91 VAL A O 1
ATOM 685 N N . TRP A 1 92 ? 1.371 -10.697 -18.284 1.00 90.19 92 TRP A N 1
ATOM 686 C CA . TRP A 1 92 ? 0.503 -10.996 -19.414 1.00 90.19 92 TRP A CA 1
ATOM 687 C C . TRP A 1 92 ? 0.841 -10.160 -20.658 1.00 90.19 92 TRP A C 1
ATOM 689 O O . TRP A 1 92 ? 0.909 -10.691 -21.770 1.00 90.19 92 TRP A O 1
ATOM 699 N N . HIS A 1 93 ? 1.127 -8.868 -20.486 1.00 89.25 93 HIS A N 1
ATOM 700 C CA . HIS A 1 93 ? 1.600 -8.004 -21.567 1.00 89.25 93 HIS A CA 1
ATOM 701 C C . HIS A 1 93 ? 3.003 -8.406 -22.045 1.00 89.25 93 HIS A C 1
ATOM 703 O O . HIS A 1 93 ? 3.219 -8.536 -23.252 1.00 89.25 93 HIS A O 1
ATOM 709 N N . GLY A 1 94 ? 3.934 -8.693 -21.130 1.00 86.12 94 GLY A N 1
ATOM 710 C CA . GLY A 1 94 ? 5.295 -9.120 -21.467 1.00 86.12 94 GLY A CA 1
ATOM 711 C C . GLY A 1 94 ? 5.344 -10.431 -22.260 1.00 86.12 94 GLY A C 1
ATOM 712 O O . GLY A 1 94 ? 6.038 -10.525 -23.274 1.00 86.12 94 GLY A O 1
ATOM 713 N N . THR A 1 95 ? 4.554 -11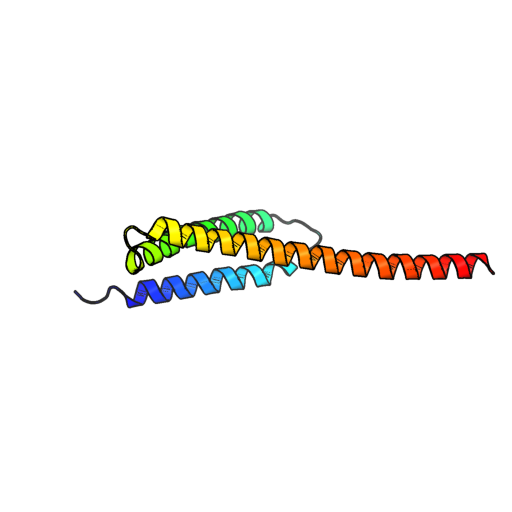.433 -21.867 1.00 86.12 95 THR A N 1
ATOM 714 C CA . THR A 1 95 ? 4.494 -12.734 -22.564 1.00 86.12 95 THR A CA 1
ATOM 715 C C . THR A 1 95 ? 3.938 -12.622 -23.985 1.00 86.12 95 THR A C 1
ATOM 717 O O . THR A 1 95 ? 4.364 -13.362 -24.878 1.00 86.12 95 THR A O 1
ATOM 720 N N . ARG A 1 96 ? 3.031 -11.673 -24.239 1.00 82.12 96 ARG A N 1
ATOM 721 C CA . ARG A 1 96 ? 2.513 -11.387 -25.585 1.00 82.12 96 ARG A CA 1
ATOM 722 C C . ARG A 1 96 ? 3.551 -10.716 -26.466 1.00 82.12 96 ARG A C 1
ATOM 724 O O . ARG A 1 96 ? 3.749 -11.175 -27.590 1.00 82.12 96 ARG A O 1
ATOM 731 N N . SER A 1 97 ? 4.252 -9.718 -25.937 1.00 80.38 97 SER A N 1
ATOM 732 C CA . SER A 1 97 ? 5.358 -9.051 -26.630 1.00 80.38 97 SER A CA 1
ATOM 733 C C . SER A 1 97 ? 6.506 -10.016 -26.945 1.00 80.38 97 SER A C 1
ATOM 735 O O . SER A 1 97 ? 7.064 -9.994 -28.042 1.00 80.38 97 SER A O 1
ATOM 737 N N . ALA A 1 98 ? 6.827 -10.934 -26.031 1.00 75.50 98 ALA A N 1
ATOM 738 C CA . ALA A 1 98 ? 7.830 -11.970 -26.273 1.00 75.50 98 ALA A CA 1
ATOM 739 C C . ALA A 1 98 ? 7.389 -12.958 -27.369 1.00 75.50 98 ALA A C 1
ATOM 741 O O . ALA A 1 98 ? 8.181 -13.314 -28.244 1.00 75.50 98 ALA A O 1
ATOM 742 N N . ARG A 1 99 ? 6.113 -13.372 -27.370 1.00 79.06 99 ARG A N 1
ATOM 743 C CA . ARG A 1 99 ? 5.567 -14.310 -28.364 1.00 79.06 99 ARG A CA 1
ATOM 744 C C . ARG A 1 99 ? 5.571 -13.727 -29.776 1.00 79.06 99 ARG A C 1
ATOM 746 O O . ARG A 1 99 ? 5.966 -14.427 -30.710 1.00 79.06 99 ARG A O 1
ATOM 753 N N . THR A 1 100 ? 5.158 -12.472 -29.946 1.00 76.75 100 THR A N 1
ATOM 754 C CA . THR A 1 100 ? 5.176 -11.802 -31.256 1.00 76.75 100 THR A CA 1
ATOM 755 C C . THR A 1 100 ? 6.607 -11.655 -31.770 1.00 76.75 100 THR A C 1
ATOM 757 O O . THR A 1 100 ? 6.886 -12.065 -32.898 1.00 76.75 100 THR A O 1
ATOM 760 N N . THR A 1 101 ? 7.537 -11.218 -30.916 1.00 81.31 101 THR A N 1
ATOM 761 C CA . THR A 1 101 ? 8.963 -11.065 -31.255 1.00 81.31 101 THR A CA 1
ATOM 762 C C . THR A 1 101 ? 9.617 -12.395 -31.648 1.00 81.31 101 THR A C 1
ATOM 764 O O . THR A 1 101 ? 10.285 -12.495 -32.682 1.00 81.31 101 THR A O 1
ATOM 767 N N . TRP A 1 102 ? 9.386 -13.463 -30.879 1.00 76.62 102 TRP A N 1
ATOM 768 C CA . TRP A 1 102 ? 9.917 -14.791 -31.202 1.00 76.62 102 TRP A CA 1
ATOM 769 C C . TRP A 1 102 ? 9.323 -15.348 -32.504 1.00 76.62 102 TRP A C 1
ATOM 771 O O . TRP A 1 102 ? 10.032 -15.927 -33.327 1.00 76.62 102 TRP A O 1
ATOM 781 N N . SER A 1 103 ? 8.027 -15.129 -32.744 1.00 82.75 103 SER A N 1
ATOM 782 C CA . SER A 1 103 ? 7.376 -15.575 -33.980 1.00 82.75 103 SER A CA 1
ATOM 783 C C . SER A 1 103 ? 7.891 -14.844 -35.230 1.00 82.75 103 SER A C 1
ATOM 785 O O . SER A 1 103 ? 8.085 -15.484 -36.267 1.00 82.75 103 SER A O 1
ATOM 787 N N . GLY A 1 104 ? 8.168 -13.538 -35.126 1.00 78.31 104 GLY A N 1
ATOM 788 C CA . GLY A 1 104 ? 8.737 -12.728 -36.207 1.00 78.31 104 GLY A CA 1
ATOM 789 C C . GLY A 1 104 ? 10.163 -13.154 -36.547 1.00 78.31 104 GLY A C 1
ATOM 790 O O . GLY A 1 104 ? 10.446 -13.538 -37.682 1.00 78.31 104 GLY A O 1
ATOM 791 N N . THR A 1 105 ? 11.030 -13.233 -35.533 1.00 79.38 105 THR A N 1
ATOM 792 C CA . THR A 1 105 ? 12.426 -13.674 -35.708 1.00 79.38 105 THR A CA 1
ATOM 793 C C . THR A 1 105 ? 12.532 -15.101 -36.254 1.00 79.38 105 THR A C 1
ATOM 795 O O . THR A 1 105 ? 13.427 -15.398 -37.048 1.00 79.38 105 THR A O 1
ATOM 798 N N . ARG A 1 106 ? 11.613 -16.008 -35.890 1.00 82.25 106 ARG A N 1
ATOM 799 C CA . ARG A 1 106 ? 11.567 -17.368 -36.455 1.00 82.25 106 ARG A CA 1
ATOM 800 C C . ARG A 1 106 ? 11.214 -17.362 -37.945 1.00 82.25 106 ARG A C 1
ATOM 802 O O . ARG A 1 106 ? 11.844 -18.091 -38.712 1.00 82.25 106 ARG A O 1
ATOM 809 N N . ARG A 1 107 ? 10.241 -16.544 -38.366 1.00 79.88 107 ARG A N 1
ATOM 810 C CA . ARG A 1 107 ? 9.835 -16.418 -39.779 1.00 79.88 107 ARG A CA 1
ATOM 811 C C . ARG A 1 107 ? 10.968 -15.872 -40.646 1.00 79.88 107 ARG A C 1
ATOM 813 O O . ARG A 1 107 ? 11.244 -16.447 -41.697 1.00 79.88 107 ARG A O 1
ATOM 820 N N . GLU A 1 108 ? 11.667 -14.842 -40.179 1.00 78.88 108 GLU A N 1
ATOM 821 C CA . GLU A 1 108 ? 12.829 -14.272 -40.872 1.00 78.88 108 GLU A CA 1
ATOM 822 C C . GLU A 1 108 ? 13.963 -15.290 -41.030 1.00 78.88 108 GLU A C 1
ATOM 824 O O . GLU A 1 108 ? 14.526 -15.437 -42.117 1.00 78.88 108 GLU A O 1
ATOM 829 N N . ARG A 1 109 ? 14.259 -16.064 -39.976 1.00 76.50 109 ARG A N 1
ATOM 830 C CA . ARG A 1 109 ? 15.301 -17.101 -40.017 1.00 76.50 109 ARG A CA 1
ATOM 831 C C . ARG A 1 109 ? 14.966 -18.215 -41.013 1.00 76.50 109 ARG A C 1
ATOM 833 O O . ARG A 1 109 ? 15.842 -18.658 -41.751 1.00 76.50 109 ARG A O 1
ATOM 840 N N . CYS A 1 110 ? 13.702 -18.639 -41.083 1.00 78.62 110 CYS A N 1
ATOM 841 C CA . CYS A 1 110 ? 13.241 -19.601 -42.087 1.00 78.62 110 CYS A CA 1
ATOM 842 C C . CYS A 1 110 ? 13.302 -19.037 -43.514 1.00 78.62 110 CYS A C 1
ATOM 844 O O . CYS A 1 110 ? 13.684 -19.769 -44.425 1.00 78.62 110 CYS A O 1
ATOM 846 N N . ALA A 1 111 ? 12.963 -17.761 -43.713 1.00 77.19 111 ALA A N 1
ATOM 847 C CA . ALA A 1 111 ? 13.054 -17.104 -45.016 1.00 77.19 111 ALA A CA 1
ATOM 848 C C . ALA A 1 111 ? 14.510 -16.977 -45.499 1.00 77.19 111 ALA A C 1
ATOM 850 O O . ALA A 1 111 ? 14.784 -17.206 -46.674 1.00 77.19 111 ALA A O 1
ATOM 851 N N . ARG A 1 112 ? 15.455 -16.692 -44.590 1.00 79.56 112 ARG A N 1
ATOM 852 C CA . ARG A 1 112 ? 16.899 -16.650 -44.886 1.00 79.56 112 ARG A CA 1
ATOM 853 C C . ARG A 1 112 ? 17.499 -18.019 -45.200 1.00 79.56 112 ARG A C 1
ATOM 855 O O . ARG A 1 112 ? 18.432 -18.083 -45.976 1.00 79.56 112 ARG A O 1
ATOM 862 N N . ARG A 1 113 ? 16.978 -19.096 -44.602 1.00 80.31 113 ARG A N 1
ATOM 863 C CA . ARG A 1 113 ? 17.457 -20.477 -44.819 1.00 80.31 113 ARG A CA 1
ATOM 864 C C . ARG A 1 113 ? 16.915 -21.119 -46.104 1.00 80.31 113 ARG A C 1
ATOM 866 O O . ARG A 1 113 ? 17.338 -22.212 -46.456 1.00 80.31 113 ARG A O 1
ATOM 873 N N . ARG A 1 114 ? 15.924 -20.488 -46.744 1.00 74.69 114 ARG A N 1
ATOM 874 C CA . ARG A 1 114 ? 15.322 -20.914 -48.021 1.00 74.69 114 ARG A CA 1
ATOM 875 C C . ARG A 1 114 ? 15.862 -20.138 -49.234 1.00 74.69 114 ARG A C 1
ATOM 877 O O . ARG A 1 114 ? 15.406 -20.403 -50.340 1.00 74.69 114 ARG A O 1
ATOM 884 N N . ARG A 1 115 ? 16.764 -19.180 -49.016 1.00 65.56 115 ARG A N 1
ATOM 885 C CA . ARG A 1 115 ? 17.574 -18.524 -50.051 1.00 65.56 115 ARG A CA 1
ATOM 886 C C . ARG A 1 115 ? 18.963 -19.139 -50.034 1.00 65.56 115 ARG A C 1
ATOM 888 O O . ARG A 1 115 ? 19.557 -19.194 -51.125 1.00 65.56 115 ARG A O 1
#

Secondary structure (DSSP, 8-state):
----HHHHHHHHHHHHHHHHHHHHTHHHHTSSS--THHHHHHHHHHHHHHHTHHHHHHHHHHHHGGGHHHHHHHHHHHHHHHHHHHHHHHHHHHHHHHHHHHHHHHHHHHHHTT-

Organism: NCBI:txid3074435

Radius of gyration: 22.97 Å; chains: 1; bounding box: 39×48×70 Å

Sequence (115 aa):
MVHGPLRLTAAARGVLRAAGISLLFLPILLAPSVHPPMLFFIVFYGLDWVATVPPTLALCREHYGDDSPIVFGWVLASHQVGAAVVAFAGVWHGTRSARTTWSGTRRERCARRRR

InterPro domains:
  IPR036259 MFS transporter superfamily [SSF103473] (19-92)